Protein AF-A0A822BH06-F1 (afdb_monomer)

Radius of gyration: 13.93 Å; Cα contacts (8 Å, |Δi|>4): 128; chains: 1; bounding box: 34×26×31 Å

Secondary structure (DSSP, 8-state):
-PPPB-TT--SSSSEEEE-----TTEEEEEEEEEEETTEEEEEEEEEPHHHHHHTT--S--EEEEE--GGG-

Foldseek 3Di:
DDFADDPVPDLATHKDWAQPDDDQQADRSFKTFIDGSNDGFWIWGKGDVVNCVVVVHPDTDIDTDGDCVVPD

Solvent-accessible surface area (backbone atoms only — not comparable to full-atom values): 4333 Å² total; per-residue (Å²): 131,90,76,49,79,31,90,82,66,58,66,48,88,22,30,38,73,45,60,92,67,89,58,84,66,30,32,87,95,42,43,28,36,37,30,46,54,63,40,79,41,34,39,38,32,29,50,15,68,68,53,35,54,78,70,71,48,92,61,93,48,74,50,77,49,70,66,62,73,92,72,112

pLDDT: mean 92.18, std 6.04, range [69.12, 97.56]

Sequence (72 aa):
VKVPYNENRTNDKGYYLNNQCEDSAFFPGRHAQVIVGGENIGVVGVLHPNVIEHFGLKLPCSILEINIEPFV

Mean predicted aligned error: 3.96 Å

Nearest PDB structures (foldseek):
  3l4g-assembly1_B  TM=9.170E-01  e=1.643E-05  Homo sapiens
  7dpi-assembly1_B  TM=9.445E-01  e=6.412E-04  Plasmodium falciparum
  7db7-assembly1_B  TM=8.413E-01  e=1.811E-03  Mycobacterium tuberculosis H37Rv
  4p72-assembly1_A  TM=8.777E-01  e=6.529E-03  Pseudomonas aeruginosa PAO1
  3pco-assembly1_D  TM=8.418E-01  e=5.778E-03  Escherichia coli

Structure (mmCIF, N/CA/C/O backbone):
data_AF-A0A822BH06-F1
#
_entry.id   AF-A0A822BH06-F1
#
loop_
_atom_site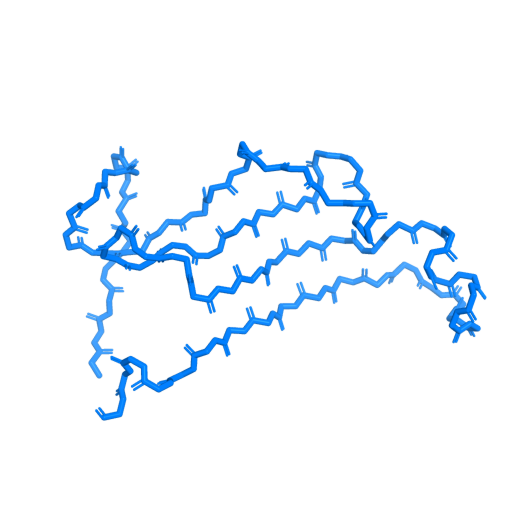.group_PDB
_atom_site.id
_atom_site.type_symbol
_atom_site.label_atom_id
_atom_site.label_alt_id
_atom_site.label_comp_id
_atom_site.label_asym_id
_atom_site.label_entity_id
_atom_site.label_seq_id
_atom_site.pdbx_PDB_ins_code
_atom_site.Cartn_x
_atom_site.Cartn_y
_atom_site.Cartn_z
_atom_site.occupancy
_atom_site.B_iso_or_equiv
_atom_site.auth_seq_id
_atom_site.auth_comp_id
_atom_site.auth_asym_id
_atom_site.auth_atom_id
_atom_site.pdbx_PDB_model_num
ATOM 1 N N . VAL A 1 1 ? 11.995 -12.063 -11.089 1.00 71.50 1 VAL A N 1
ATOM 2 C CA . VAL A 1 1 ? 12.750 -10.858 -11.524 1.00 71.50 1 VAL A CA 1
ATOM 3 C C . VAL A 1 1 ? 12.899 -9.919 -10.331 1.00 71.50 1 VAL A C 1
ATOM 5 O O . VAL A 1 1 ? 11.945 -9.796 -9.578 1.00 71.50 1 VAL A O 1
ATOM 8 N N . LYS A 1 2 ? 14.070 -9.309 -10.095 1.00 83.62 2 LYS A N 1
ATOM 9 C CA . LYS A 1 2 ? 14.243 -8.308 -9.023 1.00 83.62 2 LYS A CA 1
ATOM 10 C C . LYS A 1 2 ? 14.030 -6.911 -9.604 1.00 83.62 2 LYS A C 1
ATOM 12 O O . LYS A 1 2 ? 14.777 -6.523 -10.497 1.00 83.62 2 LYS A O 1
ATOM 17 N N . VAL A 1 3 ? 13.064 -6.161 -9.077 1.00 87.81 3 VAL A N 1
ATOM 18 C CA . VAL A 1 3 ? 12.859 -4.749 -9.432 1.00 87.81 3 VAL A CA 1
ATOM 19 C C . VAL A 1 3 ? 13.598 -3.871 -8.414 1.00 87.81 3 VAL A C 1
ATOM 21 O O . VAL A 1 3 ? 13.344 -4.007 -7.216 1.00 87.81 3 VAL A O 1
ATOM 24 N N . PRO A 1 4 ? 14.553 -3.021 -8.832 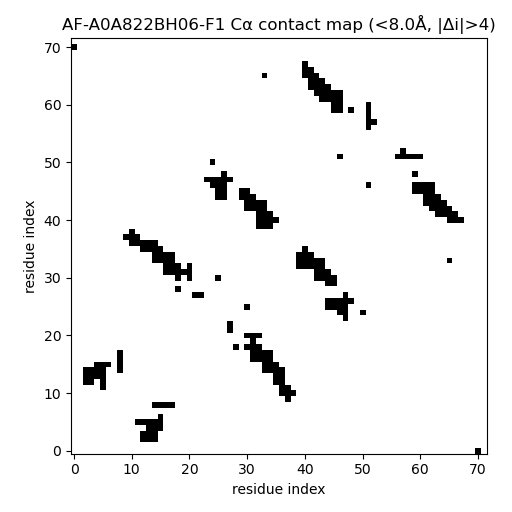1.00 91.06 4 PRO A N 1
ATOM 25 C CA . PRO A 1 4 ? 15.261 -2.129 -7.916 1.00 91.06 4 PRO A CA 1
ATOM 26 C C . PRO A 1 4 ? 14.354 -0.983 -7.448 1.00 91.06 4 PRO A C 1
ATOM 28 O O . PRO A 1 4 ? 13.444 -0.576 -8.165 1.00 91.06 4 PRO A O 1
ATOM 31 N N . TYR A 1 5 ? 14.615 -0.439 -6.262 1.00 91.44 5 TYR A N 1
ATOM 32 C CA . TYR A 1 5 ? 13.963 0.793 -5.818 1.00 91.44 5 TYR A CA 1
ATOM 33 C C . TYR A 1 5 ? 14.454 1.982 -6.659 1.00 91.44 5 TYR A C 1
ATOM 35 O O . TYR A 1 5 ? 15.654 2.102 -6.910 1.00 91.44 5 TYR A O 1
ATOM 43 N N . ASN A 1 6 ? 13.537 2.847 -7.095 1.00 91.12 6 ASN A N 1
ATOM 44 C CA . ASN A 1 6 ? 13.842 4.076 -7.822 1.00 91.12 6 ASN A CA 1
ATOM 45 C C . ASN A 1 6 ? 13.805 5.273 -6.860 1.00 91.12 6 ASN A C 1
ATOM 47 O O . ASN A 1 6 ? 12.742 5.813 -6.550 1.00 91.12 6 ASN A O 1
ATOM 51 N N . GLU A 1 7 ? 14.985 5.704 -6.410 1.00 84.62 7 GLU A N 1
ATOM 52 C CA . GLU A 1 7 ? 15.146 6.852 -5.507 1.00 84.62 7 GLU A CA 1
ATOM 53 C C . GLU A 1 7 ? 14.671 8.169 -6.128 1.00 84.62 7 GLU A C 1
ATOM 55 O O . GLU A 1 7 ? 14.084 9.003 -5.438 1.00 84.62 7 GLU A O 1
ATOM 60 N N . ASN A 1 8 ? 14.875 8.330 -7.437 1.00 85.44 8 ASN A N 1
ATOM 61 C CA . ASN A 1 8 ? 14.530 9.545 -8.172 1.00 85.44 8 ASN A CA 1
ATOM 62 C C . ASN A 1 8 ? 13.030 9.641 -8.478 1.00 85.44 8 ASN A C 1
ATOM 64 O O . ASN A 1 8 ? 12.577 10.683 -8.947 1.00 85.44 8 ASN A O 1
ATOM 68 N N . ARG A 1 9 ? 12.263 8.566 -8.222 1.00 82.50 9 ARG A N 1
ATOM 69 C CA . ARG A 1 9 ? 10.820 8.468 -8.501 1.00 82.50 9 ARG A CA 1
ATOM 70 C C . ARG A 1 9 ? 10.465 8.878 -9.938 1.00 82.50 9 ARG A C 1
ATOM 72 O O . ARG A 1 9 ? 9.451 9.528 -10.175 1.00 82.50 9 ARG A O 1
ATOM 79 N N . THR A 1 10 ? 11.333 8.530 -10.885 1.00 79.31 10 THR A N 1
ATOM 80 C CA . THR A 1 10 ? 11.135 8.762 -12.321 1.00 79.31 10 THR A CA 1
ATOM 81 C C . THR A 1 10 ? 10.410 7.582 -12.971 1.00 79.31 10 THR A C 1
ATOM 83 O O . THR A 1 10 ? 10.382 6.481 -12.421 1.00 79.31 10 THR A O 1
ATOM 86 N N . ASN A 1 11 ? 9.896 7.772 -14.189 1.00 69.12 11 ASN A N 1
ATOM 87 C CA . ASN A 1 11 ? 9.299 6.699 -15.002 1.00 69.12 11 ASN A CA 1
ATOM 88 C C . ASN A 1 11 ? 10.336 5.689 -15.557 1.00 69.12 11 ASN A C 1
ATOM 90 O O . ASN A 1 11 ? 10.055 4.967 -16.510 1.00 69.12 11 ASN A O 1
ATOM 94 N N . ASP A 1 12 ? 11.544 5.641 -14.988 1.00 75.44 12 ASP A N 1
ATOM 95 C CA . ASP A 1 12 ? 12.610 4.715 -15.373 1.00 75.44 12 ASP A CA 1
ATOM 96 C C . ASP A 1 12 ? 12.449 3.328 -14.722 1.00 75.44 12 ASP A C 1
ATOM 98 O O . ASP A 1 12 ? 11.516 3.043 -13.967 1.00 75.44 12 ASP A O 1
ATOM 102 N N . LYS A 1 13 ? 13.420 2.445 -14.991 1.00 82.94 13 LYS A N 1
ATOM 103 C CA . LYS A 1 13 ? 13.529 1.109 -14.395 1.00 82.94 13 LYS A CA 1
ATOM 104 C C . LYS A 1 13 ? 13.518 1.177 -12.864 1.00 82.94 13 LYS A C 1
ATOM 106 O O . LYS A 1 13 ? 14.447 1.698 -12.255 1.00 82.94 13 LYS A O 1
ATOM 111 N N . GLY A 1 14 ? 12.524 0.545 -12.251 1.00 90.94 14 GLY A N 1
ATOM 112 C CA . GLY A 1 14 ? 12.455 0.351 -10.806 1.00 90.94 14 GLY A CA 1
ATOM 113 C C . GLY A 1 14 ? 11.043 0.510 -10.259 1.00 90.94 14 GLY A C 1
ATOM 114 O O . GLY A 1 14 ? 10.089 0.604 -11.029 1.00 90.94 14 GLY A O 1
ATOM 115 N N . TYR A 1 15 ? 10.924 0.531 -8.933 1.00 94.44 15 TYR A N 1
ATOM 116 C CA . TYR A 1 15 ? 9.669 0.792 -8.233 1.00 94.44 15 TYR A CA 1
ATOM 117 C C . TYR A 1 15 ? 9.788 1.967 -7.263 1.00 94.44 15 TYR A C 1
ATOM 119 O O . TYR A 1 15 ? 10.848 2.185 -6.675 1.00 94.44 15 TYR A O 1
ATOM 127 N N . TYR A 1 16 ? 8.698 2.697 -7.051 1.00 95.12 16 TYR A N 1
ATOM 128 C CA . TYR A 1 16 ? 8.599 3.718 -6.010 1.00 95.12 16 TYR A CA 1
ATOM 129 C C . TYR A 1 16 ? 7.157 3.866 -5.514 1.00 95.12 16 TYR A C 1
ATOM 131 O O . TYR A 1 16 ? 6.220 3.342 -6.111 1.00 95.12 16 TYR A O 1
ATOM 139 N N . LEU A 1 17 ? 6.985 4.577 -4.398 1.00 94.69 17 LEU A N 1
ATOM 140 C CA . LEU A 1 17 ? 5.668 4.909 -3.857 1.00 94.69 17 LEU A CA 1
ATOM 141 C C . LEU A 1 17 ? 5.300 6.345 -4.227 1.00 94.69 17 LEU A C 1
ATOM 143 O O . LEU A 1 17 ? 6.021 7.284 -3.870 1.00 94.69 17 LEU A O 1
ATOM 147 N N . ASN A 1 18 ? 4.179 6.514 -4.925 1.00 94.31 18 ASN A N 1
ATOM 148 C CA . ASN A 1 18 ? 3.611 7.820 -5.231 1.00 94.31 18 ASN A CA 1
ATOM 149 C C . ASN A 1 18 ? 2.583 8.204 -4.159 1.00 94.31 18 ASN A C 1
ATOM 151 O O . ASN A 1 18 ? 1.527 7.591 -4.070 1.00 94.31 18 ASN A O 1
ATOM 155 N N . ASN A 1 19 ? 2.889 9.222 -3.357 1.00 91.44 19 ASN A N 1
ATOM 156 C CA . ASN A 1 19 ? 2.006 9.754 -2.317 1.00 91.44 19 ASN A CA 1
ATOM 157 C C . ASN A 1 19 ? 1.224 11.006 -2.759 1.00 91.44 19 ASN A C 1
ATOM 159 O O . ASN A 1 19 ? 0.559 11.625 -1.933 1.00 91.44 19 ASN A O 1
ATOM 163 N N . GLN A 1 20 ? 1.325 11.403 -4.032 1.00 89.75 20 GLN A N 1
ATOM 164 C CA . GLN A 1 20 ? 0.543 12.486 -4.638 1.00 89.75 20 GLN A CA 1
ATOM 165 C C . GLN A 1 20 ? -0.732 11.922 -5.278 1.00 89.75 20 GLN A C 1
ATOM 167 O O . GLN A 1 20 ? -0.998 12.110 -6.463 1.00 89.75 20 GLN A O 1
ATOM 172 N N . CYS A 1 21 ? -1.494 11.171 -4.494 1.00 87.31 21 CYS A N 1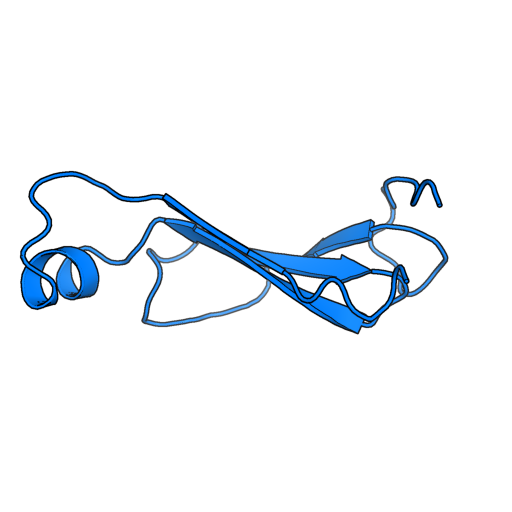
ATOM 173 C CA . CYS A 1 21 ? -2.795 10.642 -4.872 1.00 87.31 21 CYS A CA 1
ATOM 174 C C . CYS A 1 21 ? -3.783 10.900 -3.735 1.00 87.31 21 CYS A C 1
ATOM 176 O O . CYS A 1 21 ? -3.379 11.091 -2.585 1.00 87.31 21 CYS A O 1
ATOM 178 N N . GLU A 1 22 ? -5.069 10.935 -4.069 1.00 89.94 22 GLU A N 1
ATOM 179 C CA . GLU A 1 22 ? -6.148 10.999 -3.091 1.00 89.94 22 GLU A CA 1
ATOM 180 C C . GLU A 1 22 ? -7.147 9.882 -3.367 1.00 89.94 22 GLU A C 1
ATOM 182 O O . GLU A 1 22 ? -7.572 9.681 -4.504 1.00 89.94 22 GLU A O 1
ATOM 187 N N . ASP A 1 23 ? -7.519 9.170 -2.308 1.00 92.44 23 ASP A N 1
ATOM 188 C CA . ASP A 1 23 ? -8.545 8.141 -2.334 1.00 92.44 23 ASP A CA 1
ATOM 189 C C . ASP A 1 23 ? -9.298 8.151 -0.997 1.00 92.44 23 ASP A C 1
ATOM 191 O O . ASP A 1 23 ? -8.713 8.008 0.079 1.00 92.44 23 ASP A O 1
ATOM 195 N N . SER A 1 24 ? -10.617 8.338 -1.080 1.00 94.38 24 SER A N 1
ATOM 196 C CA . SER A 1 24 ? -11.528 8.411 0.069 1.00 94.38 24 SER A CA 1
ATOM 197 C C . SER A 1 24 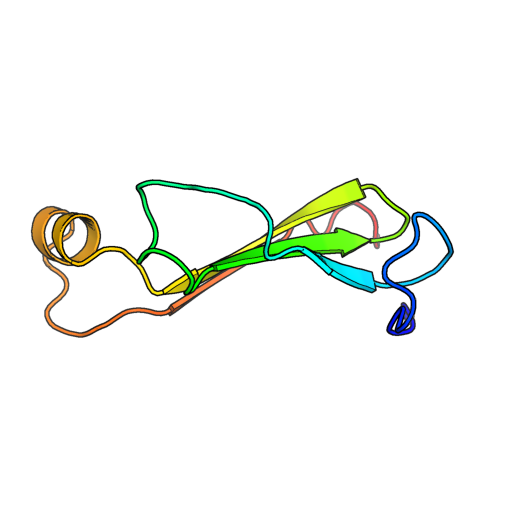? -11.608 7.123 0.894 1.00 94.38 24 SER A C 1
ATOM 199 O O . SER A 1 24 ? -12.034 7.165 2.051 1.00 94.38 24 SER A O 1
ATOM 201 N N . ALA A 1 25 ? -11.195 5.983 0.329 1.00 94.50 25 ALA A N 1
ATOM 202 C CA . ALA A 1 25 ? -11.121 4.725 1.059 1.00 94.50 25 ALA A CA 1
ATOM 203 C C . ALA A 1 25 ? -10.002 4.731 2.114 1.00 94.50 25 ALA A C 1
ATOM 205 O O . ALA A 1 25 ? -10.044 3.949 3.067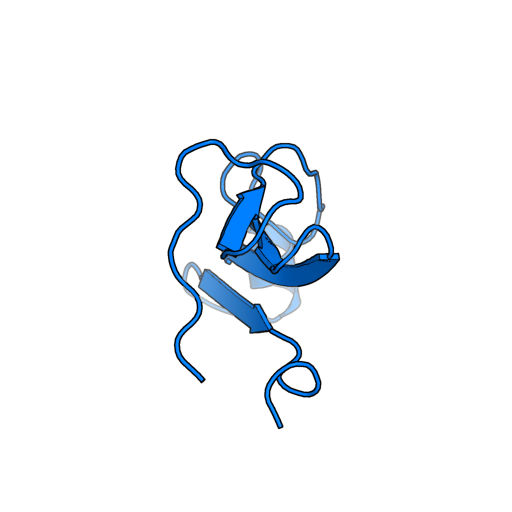 1.00 94.50 25 ALA A O 1
ATOM 206 N N . PHE A 1 26 ? -9.026 5.633 1.982 1.00 96.56 26 PHE A N 1
ATOM 207 C CA . PHE A 1 26 ? -7.853 5.712 2.840 1.00 96.56 26 PHE A CA 1
ATOM 208 C C . PHE A 1 26 ? -7.850 6.960 3.722 1.00 96.56 26 PHE A C 1
ATOM 210 O O . PHE A 1 26 ? -8.487 7.977 3.452 1.00 96.56 26 PHE A O 1
ATOM 217 N N . PHE A 1 27 ? -7.091 6.891 4.810 1.00 94.75 27 PHE A N 1
ATOM 218 C CA . PHE A 1 27 ? -6.852 8.038 5.664 1.00 94.75 27 PHE A CA 1
ATOM 219 C C . PHE A 1 27 ? -5.981 9.075 4.920 1.00 94.75 27 PHE A C 1
ATOM 221 O O . PHE A 1 27 ? -4.928 8.710 4.373 1.00 94.75 27 PHE A O 1
ATOM 228 N N . PRO A 1 28 ? -6.371 10.365 4.901 1.00 94.25 28 PRO A N 1
ATOM 229 C CA . PRO A 1 28 ? -5.646 11.400 4.168 1.00 94.25 28 PRO A CA 1
ATOM 230 C C . PRO A 1 28 ? -4.156 11.455 4.529 1.00 94.25 28 PRO A C 1
ATOM 232 O O . PRO A 1 28 ? -3.774 11.411 5.700 1.00 94.25 28 PRO A O 1
ATOM 235 N N . GLY A 1 29 ? -3.294 11.510 3.509 1.00 92.44 29 GLY A N 1
ATOM 236 C CA . GLY A 1 29 ? -1.834 11.518 3.675 1.00 92.44 29 GLY A CA 1
ATOM 237 C C . GLY A 1 29 ? -1.218 10.205 4.185 1.00 92.44 29 GLY A C 1
ATOM 238 O O . GLY A 1 29 ? -0.018 10.160 4.460 1.00 92.44 29 GLY A O 1
ATOM 239 N N . ARG A 1 30 ? -2.006 9.130 4.327 1.00 94.12 30 ARG A N 1
ATOM 240 C CA . ARG A 1 30 ? -1.556 7.802 4.785 1.00 94.12 30 ARG A CA 1
ATOM 241 C C . ARG A 1 30 ? -1.818 6.705 3.754 1.00 94.12 30 ARG A C 1
ATOM 243 O O . ARG A 1 30 ? -2.109 5.568 4.119 1.00 94.12 30 ARG A O 1
ATOM 250 N N . HIS A 1 31 ? -1.675 7.041 2.478 1.00 96.44 31 HIS A N 1
ATOM 251 C CA . HIS A 1 31 ? -1.691 6.081 1.381 1.00 96.44 31 HIS A CA 1
ATOM 252 C C . HIS A 1 31 ? -0.704 6.486 0.285 1.00 96.44 31 HIS A C 1
ATOM 254 O O . HIS A 1 31 ? -0.228 7.625 0.249 1.00 96.44 31 HIS A O 1
ATOM 260 N N . ALA A 1 32 ? -0.369 5.528 -0.571 1.00 96.94 32 ALA A N 1
ATOM 261 C CA . ALA A 1 32 ? 0.447 5.721 -1.752 1.00 96.94 32 ALA A CA 1
ATOM 262 C C . ALA A 1 32 ? 0.100 4.677 -2.821 1.00 96.94 32 ALA A C 1
ATOM 264 O O . ALA A 1 32 ? -0.250 3.538 -2.507 1.00 96.94 32 ALA A O 1
ATOM 265 N N . GLN A 1 33 ? 0.260 5.050 -4.084 1.00 96.50 33 GLN A N 1
ATOM 266 C CA . GLN A 1 33 ? 0.260 4.114 -5.204 1.00 96.50 33 GLN A CA 1
ATOM 267 C C . GLN A 1 33 ? 1.621 3.428 -5.318 1.00 96.50 33 GLN A C 1
ATOM 269 O O . GLN A 1 33 ? 2.666 4.048 -5.090 1.00 96.50 33 GLN A O 1
ATOM 274 N N . VAL A 1 34 ? 1.611 2.157 -5.700 1.00 95.56 34 VAL A N 1
ATOM 275 C CA . VAL A 1 34 ? 2.812 1.377 -5.996 1.00 95.56 34 VAL A CA 1
ATOM 276 C C . VAL A 1 34 ? 3.093 1.514 -7.486 1.00 95.56 34 VAL A C 1
ATOM 278 O O . VAL A 1 34 ? 2.351 0.988 -8.310 1.00 95.56 34 VAL A O 1
ATOM 281 N N . ILE A 1 35 ? 4.161 2.229 -7.835 1.00 94.88 35 ILE A N 1
ATOM 282 C CA . ILE A 1 35 ? 4.553 2.460 -9.226 1.00 94.88 35 ILE A CA 1
ATOM 283 C C . ILE A 1 35 ? 5.716 1.543 -9.586 1.00 94.88 35 ILE A C 1
ATOM 285 O O . ILE A 1 35 ? 6.689 1.468 -8.833 1.0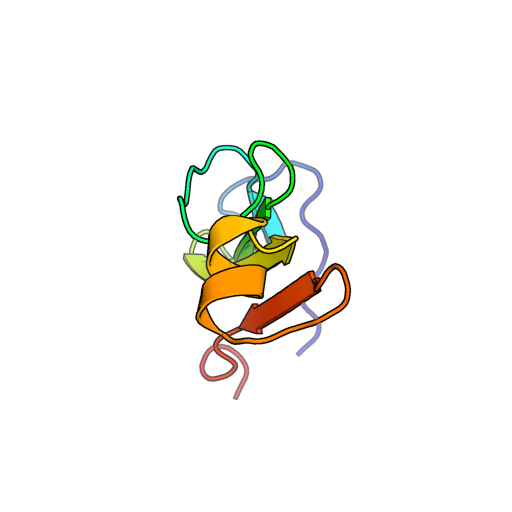0 94.88 35 ILE A O 1
ATOM 289 N N . VAL A 1 36 ? 5.647 0.886 -10.743 1.00 93.50 36 VAL A N 1
ATOM 290 C CA . VAL A 1 36 ? 6.724 0.068 -11.313 1.00 93.50 36 VAL A CA 1
ATOM 291 C C . VAL A 1 36 ? 6.906 0.434 -12.778 1.00 93.50 36 VAL A C 1
ATOM 293 O O . VAL A 1 36 ? 5.967 0.351 -13.558 1.00 93.50 36 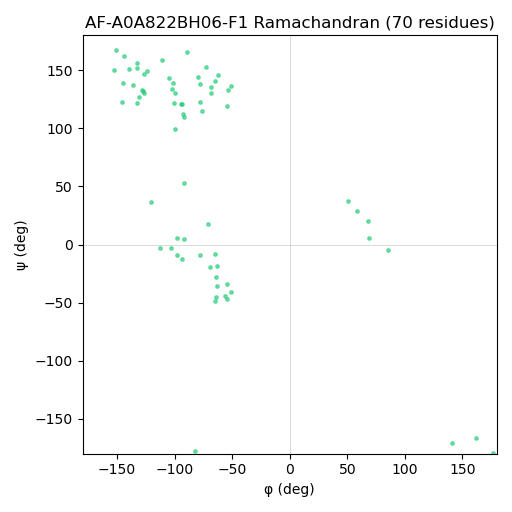VAL A O 1
ATOM 296 N N . GLY A 1 37 ? 8.112 0.862 -13.159 1.00 89.81 37 GLY A N 1
ATOM 297 C CA . GLY A 1 37 ? 8.407 1.243 -14.547 1.00 89.81 37 GLY A CA 1
ATOM 298 C C . GLY A 1 37 ? 7.518 2.370 -15.090 1.00 89.81 37 GLY A C 1
ATOM 299 O O . GLY A 1 37 ? 7.240 2.401 -16.282 1.00 89.81 37 GLY A O 1
ATOM 300 N N . GLY A 1 38 ? 7.038 3.258 -14.214 1.00 90.06 38 GLY A N 1
ATOM 301 C CA . GLY A 1 38 ? 6.106 4.335 -14.562 1.00 90.06 38 GLY A CA 1
ATOM 302 C C . GLY A 1 38 ? 4.624 3.941 -14.568 1.00 90.06 38 GLY A C 1
ATOM 303 O O . GLY A 1 38 ? 3.778 4.819 -14.715 1.00 90.06 38 GLY A O 1
ATOM 304 N N . GLU A 1 39 ? 4.285 2.667 -14.357 1.00 92.06 39 GLU A N 1
ATOM 305 C CA . GLU A 1 39 ? 2.897 2.201 -14.286 1.00 92.06 39 GLU A CA 1
ATOM 306 C C . GLU A 1 39 ? 2.442 1.982 -12.843 1.00 92.06 39 GLU A C 1
ATOM 308 O O . GLU A 1 39 ? 3.183 1.451 -12.014 1.00 92.06 39 GLU A O 1
ATOM 313 N N . ASN A 1 40 ? 1.205 2.375 -12.536 1.00 94.44 40 ASN A N 1
ATOM 314 C CA . ASN A 1 40 ? 0.583 2.057 -11.257 1.00 94.44 40 ASN A CA 1
ATOM 315 C C . ASN A 1 40 ? 0.143 0.590 -11.244 1.00 94.44 40 ASN A C 1
ATOM 317 O O . ASN A 1 40 ? -0.766 0.210 -11.979 1.00 94.44 40 ASN A O 1
ATOM 321 N N . ILE A 1 41 ? 0.755 -0.204 -10.370 1.00 95.81 41 ILE A N 1
ATOM 322 C CA . ILE A 1 41 ? 0.430 -1.620 -10.201 1.00 95.81 41 ILE A CA 1
ATOM 323 C C . ILE A 1 41 ? -0.419 -1.891 -8.960 1.00 95.81 41 ILE A C 1
ATOM 325 O O . ILE A 1 41 ? -0.757 -3.044 -8.720 1.00 95.81 41 ILE A O 1
ATOM 329 N N . GLY A 1 42 ? -0.738 -0.889 -8.139 1.00 96.19 42 GLY A N 1
ATOM 330 C CA . GLY A 1 42 ? -1.482 -1.125 -6.908 1.00 96.19 42 GLY A CA 1
ATOM 331 C C . GLY A 1 42 ? -1.407 -0.001 -5.883 1.00 96.19 42 GLY A C 1
ATOM 332 O O . GLY A 1 42 ? -0.969 1.113 -6.167 1.00 96.19 42 GLY A O 1
ATOM 333 N N . VAL A 1 43 ? -1.833 -0.288 -4.658 1.00 97.00 43 VAL A N 1
ATOM 334 C CA . VAL A 1 43 ? -1.951 0.700 -3.580 1.00 97.00 43 VAL A CA 1
ATOM 335 C C . VAL A 1 43 ? -1.501 0.134 -2.243 1.00 97.00 43 VAL A C 1
ATOM 337 O O . VAL A 1 43 ? -1.614 -1.058 -1.963 1.00 97.00 43 VAL A O 1
ATOM 340 N N . VAL A 1 44 ? -1.003 1.015 -1.386 1.00 97.56 44 VAL A N 1
ATOM 341 C CA . VAL A 1 44 ? -0.699 0.722 0.010 1.00 97.56 44 VAL A CA 1
ATOM 342 C C . VAL A 1 44 ? -1.189 1.868 0.877 1.00 97.56 44 VAL A C 1
ATOM 344 O O . VAL A 1 44 ? -0.990 3.035 0.544 1.00 97.56 44 VAL A O 1
ATOM 347 N N . GLY A 1 45 ? -1.813 1.573 2.011 1.00 97.12 45 GLY A N 1
ATOM 348 C CA . GLY A 1 45 ? -2.278 2.636 2.894 1.00 97.12 45 GLY A CA 1
ATOM 349 C C . GLY A 1 45 ? -3.053 2.163 4.107 1.00 97.12 45 GLY A C 1
ATOM 350 O O . GLY A 1 45 ? -3.249 0.971 4.318 1.00 97.12 45 GLY A O 1
ATOM 351 N N . VAL A 1 46 ? -3.485 3.130 4.910 1.00 97.19 46 VAL A N 1
ATOM 352 C CA . VAL A 1 46 ? -4.354 2.929 6.075 1.00 97.19 46 VAL A CA 1
ATOM 353 C C . VAL A 1 46 ? -5.784 3.265 5.679 1.00 97.19 46 VAL A C 1
ATOM 355 O O . VAL A 1 46 ? -6.015 4.334 5.120 1.00 97.19 46 VAL A O 1
ATOM 358 N N . LEU A 1 47 ? -6.738 2.387 5.983 1.00 97.19 47 LEU A N 1
ATOM 359 C CA . LEU A 1 47 ? -8.151 2.630 5.700 1.00 97.19 47 LEU A CA 1
ATOM 360 C C . LEU A 1 47 ? -8.691 3.853 6.453 1.00 97.19 47 LEU A C 1
ATOM 362 O O . LEU A 1 47 ? -8.333 4.113 7.605 1.00 97.19 47 LEU A O 1
ATOM 366 N N . HIS A 1 48 ? -9.612 4.574 5.816 1.00 96.94 48 HIS A N 1
ATOM 367 C CA . HIS A 1 48 ? -10.373 5.632 6.465 1.00 96.94 48 HIS A CA 1
ATOM 368 C C . HIS A 1 48 ? -11.268 5.037 7.577 1.00 96.94 48 HIS A C 1
ATOM 370 O O . HIS A 1 48 ? -11.876 3.984 7.359 1.00 96.94 48 HIS A O 1
ATOM 376 N N . PRO A 1 49 ? -11.426 5.699 8.744 1.00 95.62 49 PRO A N 1
ATOM 377 C CA . PRO A 1 49 ? -12.286 5.229 9.835 1.00 95.62 49 PRO A CA 1
ATOM 378 C C . PRO A 1 49 ? -13.707 4.872 9.392 1.00 95.62 49 PRO A C 1
ATOM 380 O O . PRO A 1 49 ? -14.220 3.831 9.783 1.00 95.62 49 PRO A O 1
ATOM 383 N N . ASN A 1 50 ? -14.298 5.675 8.502 1.00 96.62 50 ASN A N 1
ATOM 384 C CA . ASN A 1 50 ? -15.599 5.362 7.907 1.00 96.62 50 ASN A CA 1
ATOM 385 C C . ASN A 1 50 ? -15.597 3.991 7.216 1.00 96.62 50 ASN A C 1
ATOM 387 O O . ASN A 1 50 ? -16.528 3.226 7.417 1.00 96.62 50 ASN A O 1
ATOM 391 N N . VAL A 1 51 ? -14.575 3.637 6.430 1.00 96.56 51 VAL A N 1
ATOM 392 C CA . VAL A 1 51 ? -14.520 2.312 5.785 1.00 96.56 51 VAL A CA 1
ATOM 393 C C . VAL A 1 51 ? -14.416 1.212 6.840 1.00 96.56 51 VAL A C 1
ATOM 395 O O . VAL A 1 51 ? -15.158 0.240 6.788 1.00 96.56 51 VAL A O 1
ATOM 398 N N . ILE A 1 52 ? -13.556 1.391 7.843 1.00 96.62 52 ILE A N 1
ATOM 399 C CA . ILE A 1 52 ? -13.407 0.446 8.962 1.00 96.62 52 ILE A CA 1
ATOM 400 C C . ILE A 1 52 ? -14.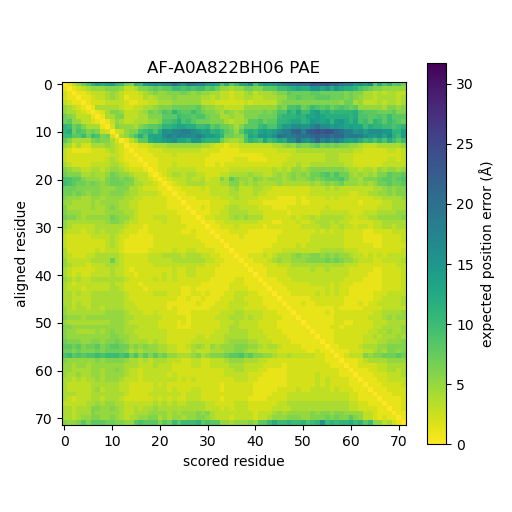764 0.197 9.644 1.00 96.62 52 ILE A C 1
ATOM 402 O O . ILE A 1 52 ? -15.144 -0.956 9.848 1.00 96.62 52 ILE A O 1
ATOM 406 N N . GLU A 1 53 ? -15.517 1.260 9.930 1.00 96.25 53 GLU A N 1
ATOM 407 C CA . GLU A 1 53 ? -16.837 1.194 10.562 1.00 96.25 53 GLU A CA 1
ATOM 408 C C . GLU A 1 53 ? -17.879 0.492 9.678 1.00 96.25 53 GLU A C 1
ATOM 410 O O . GLU A 1 53 ? -18.540 -0.441 10.137 1.00 96.25 53 GLU A O 1
ATOM 415 N N . HIS A 1 54 ? -17.986 0.871 8.400 1.00 96.94 54 HIS A N 1
ATOM 416 C CA . HIS A 1 54 ? -18.957 0.277 7.470 1.00 96.94 54 HIS A CA 1
ATOM 417 C C . HIS A 1 54 ? -18.700 -1.216 7.217 1.00 96.94 54 HIS A C 1
ATOM 419 O O . HIS A 1 54 ? -19.641 -1.963 6.957 1.00 96.94 54 HIS A O 1
ATOM 425 N N . PHE A 1 55 ? -17.446 -1.665 7.325 1.00 96.38 55 PHE A N 1
ATOM 426 C CA . PHE A 1 55 ? -17.065 -3.075 7.200 1.00 96.38 55 PHE A CA 1
ATOM 427 C C . PHE A 1 55 ? -17.033 -3.823 8.547 1.00 96.38 55 PHE A C 1
ATOM 429 O O . PHE A 1 55 ? -16.651 -4.993 8.592 1.00 96.38 55 PHE A O 1
ATOM 436 N N . GLY A 1 56 ? -17.439 -3.187 9.654 1.00 96.00 56 GLY A N 1
ATOM 437 C CA . GLY A 1 56 ? -17.522 -3.822 10.976 1.00 96.00 56 GLY A CA 1
ATOM 438 C C . GLY A 1 56 ? -16.166 -4.198 11.585 1.00 96.00 56 GLY A C 1
ATOM 439 O O . GLY A 1 56 ? -16.093 -5.058 12.470 1.00 96.00 56 GLY A O 1
ATOM 440 N N . LEU A 1 57 ? -15.083 -3.575 11.120 1.00 95.25 57 LEU A N 1
ATOM 441 C CA . LEU A 1 57 ? -13.742 -3.771 11.654 1.00 95.25 57 LEU A CA 1
ATOM 442 C C . LEU A 1 57 ? -13.593 -2.990 12.966 1.00 95.25 57 LEU A C 1
ATOM 444 O O . LEU A 1 57 ? -14.041 -1.857 13.100 1.00 95.25 57 LEU A O 1
ATOM 448 N N . LYS A 1 58 ? -12.948 -3.602 13.964 1.00 92.81 58 LYS A N 1
ATOM 449 C CA . LYS A 1 58 ? -12.810 -3.010 15.312 1.00 92.81 58 LYS A CA 1
ATOM 450 C C . LYS A 1 58 ? -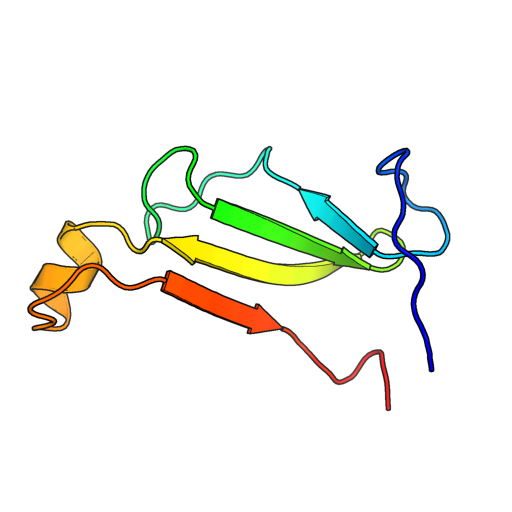11.477 -2.307 15.551 1.00 92.81 58 LYS A C 1
ATOM 452 O O . LYS A 1 58 ? -11.297 -1.684 16.592 1.00 92.81 58 LYS A O 1
ATOM 457 N N . LEU A 1 59 ? -10.530 -2.458 14.632 1.00 95.94 59 LEU A N 1
ATOM 458 C CA . LEU A 1 59 ? -9.160 -1.976 14.770 1.00 95.94 59 LEU A CA 1
ATOM 459 C C . LEU A 1 59 ? -8.734 -1.233 13.497 1.00 95.94 59 LEU A C 1
ATOM 461 O O . LEU A 1 59 ? -9.222 -1.573 12.416 1.00 95.94 59 LEU A O 1
ATOM 465 N N . PRO A 1 60 ? -7.805 -0.262 13.603 1.00 95.12 60 PRO A N 1
ATOM 466 C CA . PRO A 1 60 ? -7.149 0.332 12.444 1.00 95.12 60 PRO A CA 1
ATOM 467 C C . PRO A 1 60 ? -6.576 -0.744 11.519 1.00 95.12 60 PRO A C 1
ATOM 469 O O . PRO A 1 60 ? -5.959 -1.702 11.986 1.00 95.12 60 PRO A O 1
ATOM 472 N N . CYS A 1 61 ? -6.773 -0.578 10.214 1.00 96.94 61 CYS A N 1
ATOM 473 C CA . CYS A 1 61 ? -6.372 -1.560 9.215 1.00 96.94 61 CYS A CA 1
ATOM 474 C C . CYS A 1 61 ? -5.509 -0.903 8.135 1.00 96.94 61 CYS A C 1
ATOM 476 O O . CYS A 1 61 ? -5.879 0.135 7.583 1.00 96.94 61 CYS A O 1
ATOM 478 N N . SER A 1 62 ? -4.366 -1.527 7.847 1.00 96.62 62 SER A N 1
ATOM 479 C CA . SER A 1 62 ? -3.508 -1.189 6.712 1.00 96.62 62 SER A CA 1
ATOM 480 C C . SER A 1 62 ? -3.665 -2.242 5.622 1.00 96.62 62 SER A C 1
ATOM 482 O O . SER A 1 62 ? -3.784 -3.429 5.925 1.00 96.62 62 SER A O 1
ATOM 484 N N . ILE A 1 63 ? -3.625 -1.812 4.366 1.00 96.50 63 ILE A N 1
ATOM 485 C CA . ILE A 1 63 ? -3.822 -2.654 3.186 1.00 96.50 63 ILE A CA 1
ATOM 486 C C . ILE A 1 63 ? -2.647 -2.478 2.230 1.00 96.50 63 ILE A C 1
ATOM 488 O O . ILE A 1 63 ? -2.070 -1.394 2.130 1.00 96.50 63 ILE A O 1
ATOM 492 N N . LEU A 1 64 ? -2.321 -3.564 1.533 1.00 96.94 64 LEU A N 1
ATOM 493 C CA . LEU A 1 64 ? -1.474 -3.601 0.350 1.00 96.94 64 LEU A CA 1
ATOM 494 C C . LEU A 1 64 ? -2.207 -4.411 -0.724 1.00 96.94 64 LEU A C 1
ATOM 496 O O . LEU A 1 64 ? -2.579 -5.557 -0.479 1.00 96.94 64 LEU A O 1
ATOM 500 N N . GLU A 1 65 ? -2.363 -3.830 -1.903 1.00 96.50 65 GLU A N 1
ATOM 501 C CA . GLU A 1 65 ? -2.902 -4.478 -3.094 1.00 96.50 65 GLU A CA 1
ATOM 502 C C . GLU A 1 65 ? -1.933 -4.244 -4.251 1.00 96.50 65 GLU A C 1
ATOM 504 O O . GLU A 1 65 ? -1.477 -3.118 -4.442 1.00 96.50 65 GLU A O 1
ATOM 509 N N . ILE A 1 66 ? -1.600 -5.297 -5.001 1.00 95.88 66 ILE A N 1
ATOM 510 C CA . ILE A 1 66 ? -0.723 -5.223 -6.175 1.00 95.88 66 ILE A CA 1
ATOM 511 C C . ILE A 1 66 ? -1.175 -6.205 -7.262 1.00 95.88 66 ILE A C 1
ATOM 513 O O . ILE A 1 66 ? -1.497 -7.357 -6.965 1.00 95.88 66 ILE A O 1
ATOM 517 N N . ASN A 1 67 ? -1.135 -5.774 -8.523 1.00 95.56 67 ASN A N 1
ATOM 518 C CA . ASN A 1 67 ? -1.217 -6.655 -9.680 1.00 95.56 67 ASN A CA 1
ATOM 519 C C . ASN A 1 67 ? 0.143 -7.334 -9.900 1.00 95.56 67 ASN A C 1
ATOM 521 O O . ASN A 1 67 ? 1.166 -6.667 -10.069 1.00 95.56 67 ASN A O 1
ATOM 525 N N . ILE A 1 68 ? 0.146 -8.667 -9.898 1.00 93.12 68 ILE A N 1
ATOM 526 C CA . ILE A 1 68 ? 1.352 -9.480 -10.083 1.00 93.12 68 ILE A CA 1
ATOM 527 C C . ILE A 1 68 ? 1.597 -9.895 -11.539 1.00 93.12 68 ILE A C 1
ATOM 529 O O . ILE A 1 68 ? 2.693 -10.357 -11.849 1.00 93.12 68 ILE A O 1
ATOM 533 N N . GLU A 1 69 ? 0.614 -9.729 -12.428 1.00 91.62 69 GLU A N 1
ATOM 534 C CA . GLU A 1 69 ? 0.715 -10.102 -13.847 1.00 91.62 69 GLU A CA 1
ATOM 535 C C . GLU A 1 69 ? 1.915 -9.476 -14.582 1.00 91.62 69 GLU A C 1
ATOM 537 O O . GLU A 1 69 ? 2.516 -10.163 -15.403 1.00 91.62 69 GLU A O 1
ATOM 542 N N . PRO A 1 70 ? 2.367 -8.242 -14.281 1.00 85.62 70 PRO A N 1
ATOM 543 C CA . PRO A 1 70 ? 3.571 -7.692 -14.913 1.00 85.62 70 PRO A CA 1
ATOM 544 C C . PRO A 1 70 ? 4.880 -8.438 -14.583 1.00 85.62 70 PRO A C 1
ATOM 546 O O . PRO A 1 70 ? 5.926 -8.108 -15.145 1.00 85.62 70 PRO A O 1
ATOM 549 N N . PHE A 1 71 ? 4.865 -9.397 -13.647 1.00 84.88 71 PHE A N 1
ATOM 550 C CA . PHE A 1 71 ? 6.060 -10.106 -13.167 1.00 84.88 71 PHE A CA 1
ATOM 551 C C . PHE A 1 71 ? 6.124 -11.593 -13.524 1.00 84.88 71 PHE A C 1
ATOM 553 O O . PHE A 1 71 ? 7.117 -12.233 -13.148 1.00 84.88 71 PHE A O 1
ATOM 560 N N . VAL A 1 72 ? 5.094 -12.141 -14.178 1.00 83.88 72 VAL A N 1
ATOM 561 C CA . VAL A 1 72 ? 5.051 -13.552 -14.603 1.00 83.88 72 VAL A CA 1
ATOM 562 C C . VAL A 1 72 ? 5.682 -13.781 -15.970 1.00 83.88 72 VAL A C 1
ATOM 564 O O . VAL A 1 72 ? 5.715 -12.841 -16.793 1.00 83.88 72 VAL A O 1
#